Protein AF-A0A096AZ74-F1 (afdb_monomer_lite)

Foldseek 3Di:
DDDDDPVDVPPPDPPVVPPPPDDPPPQPPDPPPAQFQKKKAWPVGHIHTHRDLVVLLVVCLVCVLVCVPGVMDMDGPDLQLVSVQSSVQSVCVSVVHGDPDDSVVSNPCPPPDPPPDDD

Radius of gyration: 24.63 Å; chains: 1; bounding box: 73×72×45 Å

Structure (mmCIF, N/CA/C/O backbone):
data_AF-A0A096AZ74-F1
#
_entry.id   AF-A0A096AZ74-F1
#
loop_
_atom_site.group_PDB
_atom_site.id
_atom_site.type_symbol
_atom_site.label_atom_id
_atom_site.label_alt_id
_atom_site.label_comp_id
_atom_site.label_asym_id
_atom_site.label_entity_id
_atom_site.label_seq_id
_atom_site.pdbx_PDB_ins_code
_atom_site.Cartn_x
_atom_site.Cartn_y
_atom_site.Cartn_z
_atom_site.occupancy
_atom_site.B_iso_or_equiv
_atom_site.auth_seq_id
_atom_site.auth_comp_id
_atom_site.auth_asym_id
_atom_site.auth_atom_id
_atom_site.pdbx_PDB_model_num
ATOM 1 N N . MET A 1 1 ? 50.477 46.314 -22.656 1.00 48.22 1 MET A N 1
ATOM 2 C CA . MET A 1 1 ? 50.054 46.477 -21.250 1.00 48.22 1 MET A CA 1
ATOM 3 C C . MET A 1 1 ? 48.531 46.359 -21.209 1.00 48.22 1 MET A C 1
ATOM 5 O O . MET A 1 1 ? 47.896 47.095 -21.953 1.00 48.22 1 MET A O 1
ATOM 9 N N . ASN A 1 2 ? 48.011 45.454 -20.361 1.00 39.38 2 ASN A N 1
ATOM 10 C CA . ASN A 1 2 ? 46.600 45.096 -20.068 1.00 39.38 2 ASN A CA 1
ATOM 11 C C . ASN A 1 2 ? 45.833 44.242 -21.114 1.00 39.38 2 ASN A C 1
ATOM 13 O O . ASN A 1 2 ? 45.998 44.480 -22.305 1.00 39.38 2 ASN A O 1
ATOM 17 N N . PRO A 1 3 ? 44.862 43.393 -20.703 1.00 53.22 3 PRO A N 1
ATOM 18 C CA . PRO A 1 3 ? 44.920 42.404 -19.611 1.00 53.22 3 PRO A CA 1
ATOM 19 C C . PRO A 1 3 ? 44.197 41.066 -19.975 1.00 53.22 3 PRO A C 1
ATOM 21 O O . PRO A 1 3 ? 43.622 40.923 -21.046 1.00 53.22 3 PRO A O 1
ATOM 24 N N . CYS A 1 4 ? 44.180 40.101 -19.046 1.00 48.66 4 CYS A N 1
ATOM 25 C CA . CYS A 1 4 ? 43.213 38.986 -18.970 1.00 48.66 4 CYS A CA 1
ATOM 26 C C . CYS A 1 4 ? 43.237 37.899 -20.068 1.00 48.66 4 CYS A C 1
ATOM 28 O O . CYS A 1 4 ? 42.432 37.909 -20.991 1.00 48.66 4 CYS A O 1
ATOM 30 N N . ASN A 1 5 ? 44.021 36.836 -19.870 1.00 47.41 5 ASN A N 1
ATOM 31 C CA . ASN A 1 5 ? 43.634 35.518 -20.387 1.00 47.41 5 ASN A CA 1
ATOM 32 C C . ASN A 1 5 ? 44.087 34.429 -19.415 1.00 47.41 5 ASN A C 1
ATOM 34 O O . ASN A 1 5 ? 45.005 33.657 -19.692 1.00 47.41 5 ASN A O 1
ATOM 38 N N . ASN A 1 6 ? 43.444 34.392 -18.245 1.00 46.78 6 ASN A N 1
ATOM 39 C CA . ASN A 1 6 ? 43.523 33.239 -17.360 1.00 46.78 6 ASN A CA 1
ATOM 40 C C . ASN A 1 6 ? 42.696 32.107 -17.984 1.00 46.78 6 ASN A C 1
ATOM 42 O O . ASN A 1 6 ? 41.562 31.833 -17.597 1.00 46.78 6 ASN A O 1
ATOM 46 N N . ARG A 1 7 ? 43.252 31.507 -19.040 1.00 52.38 7 ARG A N 1
ATOM 47 C CA . ARG A 1 7 ? 42.760 30.287 -19.669 1.00 52.38 7 ARG A CA 1
ATOM 48 C C . ARG A 1 7 ? 43.117 29.149 -18.725 1.00 52.38 7 ARG A C 1
ATOM 50 O O . ARG A 1 7 ? 44.069 28.411 -18.959 1.00 52.38 7 ARG A O 1
ATOM 57 N N . PHE A 1 8 ? 42.375 29.060 -17.623 1.00 52.75 8 PHE A N 1
ATOM 58 C CA . PHE A 1 8 ? 42.313 27.844 -16.834 1.00 52.75 8 PHE A CA 1
ATOM 59 C C . PHE A 1 8 ? 42.001 26.714 -17.820 1.00 52.75 8 PHE A C 1
ATOM 61 O O . PHE A 1 8 ? 40.963 26.780 -18.487 1.00 52.75 8 PHE A O 1
ATOM 68 N N . PRO A 1 9 ? 42.871 25.706 -17.989 1.00 52.19 9 PRO A N 1
ATOM 69 C CA . PRO A 1 9 ? 42.435 24.487 -18.631 1.00 52.19 9 PRO A CA 1
ATOM 70 C C . PRO A 1 9 ? 41.384 23.911 -17.687 1.00 52.19 9 PRO A C 1
ATOM 72 O O . PRO A 1 9 ? 41.724 23.369 -16.635 1.00 52.19 9 PRO A O 1
ATOM 75 N N . LEU A 1 10 ? 40.109 24.125 -18.018 1.00 50.09 10 LEU A N 1
ATOM 76 C CA . LEU A 1 10 ? 38.995 23.415 -17.415 1.00 50.09 10 LEU A CA 1
ATOM 77 C C . LEU A 1 10 ? 39.253 21.944 -17.715 1.00 50.09 10 LEU A C 1
ATOM 79 O O . LEU A 1 10 ? 38.962 21.438 -18.795 1.00 50.09 10 LEU A O 1
ATOM 83 N N . ARG A 1 11 ? 39.919 21.286 -16.773 1.00 49.03 11 ARG A N 1
ATOM 84 C CA . ARG A 1 11 ? 39.980 19.837 -16.718 1.00 49.03 11 ARG A CA 1
ATOM 85 C C . ARG A 1 11 ? 38.519 19.443 -16.512 1.00 49.03 11 ARG A C 1
ATOM 87 O O . ARG A 1 11 ? 37.928 19.966 -15.565 1.00 49.03 11 ARG A O 1
ATOM 94 N N . PRO A 1 12 ? 37.895 18.637 -17.384 1.00 44.56 12 PRO A N 1
ATOM 95 C CA . PRO A 1 12 ? 36.582 18.103 -17.059 1.00 44.56 12 PRO A CA 1
ATOM 96 C C . PRO A 1 12 ? 36.718 17.432 -15.690 1.00 44.56 12 PRO A C 1
ATOM 98 O O . PRO A 1 12 ? 37.626 16.622 -15.490 1.00 44.56 12 PRO A O 1
ATOM 101 N N . ALA A 1 13 ? 35.913 17.882 -14.726 1.00 38.50 13 ALA A N 1
ATOM 102 C CA . ALA A 1 13 ? 35.937 17.365 -13.369 1.00 38.50 13 ALA A CA 1
ATOM 103 C C . ALA A 1 13 ? 35.833 15.835 -13.428 1.00 38.50 13 ALA A C 1
ATOM 105 O O . ALA A 1 13 ? 35.014 15.287 -14.172 1.00 38.50 13 ALA A O 1
ATOM 106 N N . ALA A 1 14 ? 36.711 15.145 -12.700 1.00 49.28 14 ALA A N 1
ATOM 107 C CA . ALA A 1 14 ? 36.627 13.700 -12.577 1.00 49.28 14 ALA A CA 1
ATOM 108 C C . ALA A 1 14 ? 35.269 13.333 -11.956 1.00 49.28 14 ALA A C 1
ATOM 110 O O . ALA A 1 14 ? 34.792 14.013 -11.049 1.00 49.28 14 ALA A O 1
ATOM 111 N N . ARG A 1 15 ? 34.667 12.244 -12.449 1.00 46.19 15 ARG A N 1
ATOM 112 C CA . ARG A 1 15 ? 33.336 11.723 -12.076 1.00 46.19 15 ARG A CA 1
ATOM 113 C C . ARG A 1 15 ? 33.122 11.547 -10.562 1.00 46.19 15 ARG A C 1
ATOM 115 O O . ARG A 1 15 ? 31.985 11.456 -10.116 1.00 46.19 15 ARG A O 1
ATOM 122 N N . GLU A 1 16 ? 34.199 11.500 -9.790 1.00 49.31 16 GLU A N 1
ATOM 123 C CA . GLU A 1 16 ? 34.189 11.321 -8.336 1.00 49.31 16 GLU A CA 1
ATOM 124 C C . GLU A 1 16 ? 33.721 12.573 -7.563 1.00 49.31 16 GLU A C 1
ATOM 126 O O . GLU A 1 16 ? 33.301 12.446 -6.420 1.00 49.31 16 GLU A O 1
ATOM 131 N N . GLU A 1 17 ? 33.690 13.755 -8.194 1.00 46.91 17 GLU A N 1
ATOM 132 C CA . GLU A 1 17 ? 33.206 15.031 -7.617 1.00 46.91 17 GLU A CA 1
ATOM 133 C C . GLU A 1 17 ? 31.830 15.436 -8.192 1.00 46.91 17 GLU A C 1
ATOM 135 O O . GLU A 1 17 ? 31.514 16.601 -8.400 1.00 46.91 17 GLU A O 1
ATOM 140 N N . ALA A 1 18 ? 31.005 14.447 -8.538 1.00 40.53 18 ALA A N 1
ATOM 141 C CA . ALA A 1 18 ? 29.613 14.637 -8.959 1.00 40.53 18 ALA A CA 1
ATOM 142 C C . ALA A 1 18 ? 28.673 13.636 -8.265 1.00 40.53 18 ALA A C 1
ATOM 144 O O . ALA A 1 18 ? 27.620 13.281 -8.792 1.00 40.53 18 ALA A O 1
ATOM 145 N N . GLY A 1 19 ? 29.037 13.193 -7.056 1.00 45.03 19 GLY A N 1
ATOM 146 C CA . GLY A 1 19 ? 28.227 12.298 -6.219 1.00 45.03 19 GLY A CA 1
ATOM 147 C C . GLY A 1 19 ? 26.934 12.919 -5.669 1.00 45.03 19 GLY A C 1
ATOM 148 O O . GLY A 1 19 ? 26.281 12.306 -4.837 1.00 45.03 19 GLY A O 1
ATOM 149 N N . LEU A 1 20 ? 26.569 14.125 -6.116 1.00 48.16 20 LEU A N 1
ATOM 150 C CA . LEU A 1 20 ? 25.418 14.904 -5.645 1.00 48.16 20 LEU A CA 1
ATOM 151 C C . LEU A 1 20 ? 24.305 15.071 -6.694 1.00 48.16 20 LEU A C 1
ATOM 153 O O . LEU A 1 20 ? 23.355 15.804 -6.446 1.00 48.16 20 LEU A O 1
ATOM 157 N N . PHE A 1 21 ? 24.405 14.417 -7.859 1.00 42.25 21 PHE A N 1
ATOM 158 C CA . PHE A 1 21 ? 23.454 14.617 -8.968 1.00 42.25 21 PHE A CA 1
ATOM 159 C C . PHE A 1 21 ? 22.808 13.349 -9.538 1.00 42.25 21 PHE A C 1
ATOM 161 O O . PHE A 1 21 ? 22.152 13.416 -10.572 1.00 42.25 21 PHE A O 1
ATOM 168 N N . TYR A 1 22 ? 22.935 12.210 -8.858 1.00 41.06 22 TYR A N 1
ATOM 169 C CA . TYR A 1 22 ? 22.165 11.006 -9.186 1.00 41.06 22 TYR A CA 1
ATOM 170 C C . TYR A 1 22 ? 21.665 10.336 -7.905 1.00 41.06 22 TYR A C 1
ATOM 172 O O . TYR A 1 22 ? 22.078 9.230 -7.565 1.00 41.06 22 TYR A O 1
ATOM 180 N N . SER A 1 23 ? 20.787 11.029 -7.181 1.00 47.69 23 SER A N 1
ATOM 181 C CA . SER A 1 23 ? 19.843 10.348 -6.298 1.00 47.69 23 SER A CA 1
ATOM 182 C C . SER A 1 23 ? 18.655 9.916 -7.157 1.00 47.69 23 SER A C 1
ATOM 1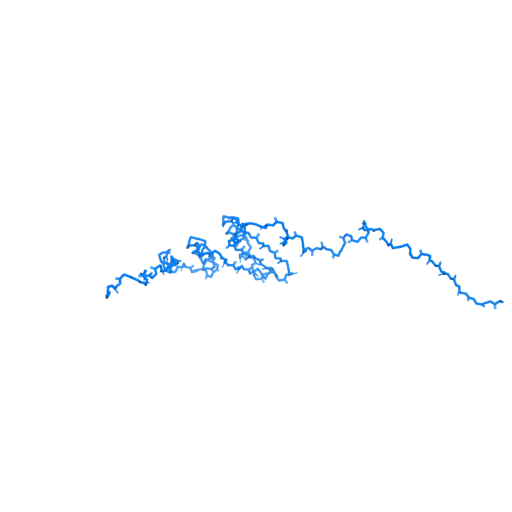84 O O . SER A 1 23 ? 17.985 10.759 -7.745 1.00 47.69 23 SER A O 1
ATOM 186 N N . ASP A 1 24 ? 18.457 8.601 -7.228 1.00 46.34 24 ASP A N 1
ATOM 187 C CA . ASP A 1 24 ? 17.236 7.920 -7.678 1.00 46.34 24 ASP A CA 1
ATOM 188 C C . ASP A 1 24 ? 16.913 7.860 -9.189 1.00 46.34 24 ASP A C 1
ATOM 190 O O . ASP A 1 24 ? 15.789 8.087 -9.610 1.00 46.34 24 ASP A O 1
ATOM 194 N N . ASP A 1 25 ? 17.878 7.469 -10.031 1.00 46.91 25 ASP A N 1
ATOM 195 C CA . ASP A 1 25 ? 17.561 6.866 -11.353 1.00 46.91 25 ASP A CA 1
ATOM 196 C C . ASP A 1 25 ? 18.197 5.468 -11.517 1.00 46.91 25 ASP A C 1
ATOM 198 O O . ASP A 1 25 ? 18.263 4.905 -12.605 1.00 46.91 25 ASP A O 1
ATOM 202 N N . GLN A 1 26 ? 18.713 4.876 -10.428 1.00 45.91 26 GLN A N 1
ATOM 203 C CA . GLN A 1 26 ? 19.333 3.539 -10.464 1.00 45.91 26 GLN A CA 1
ATOM 204 C C . GLN A 1 26 ? 18.415 2.395 -10.015 1.00 45.91 26 GLN A C 1
ATOM 206 O O . GLN A 1 26 ? 18.806 1.237 -10.164 1.00 45.91 26 GLN A O 1
ATOM 211 N N . ALA A 1 27 ? 17.199 2.670 -9.536 1.00 49.25 27 ALA A N 1
ATOM 212 C CA . ALA A 1 27 ? 16.243 1.609 -9.207 1.00 49.25 27 ALA A CA 1
ATOM 213 C C . ALA A 1 27 ? 15.555 0.997 -10.449 1.00 49.25 27 ALA A C 1
ATOM 215 O O . ALA A 1 27 ? 15.026 -0.107 -10.365 1.00 49.25 27 ALA A O 1
ATOM 216 N N . ASP A 1 28 ? 15.599 1.661 -11.612 1.00 47.62 28 ASP A N 1
ATOM 217 C CA . ASP A 1 28 ? 14.751 1.303 -12.765 1.00 47.62 28 ASP A CA 1
ATOM 218 C C . ASP A 1 28 ? 15.374 0.284 -13.747 1.00 47.62 28 ASP A C 1
ATOM 220 O O . ASP A 1 28 ? 14.662 -0.365 -14.506 1.00 47.62 28 ASP A O 1
ATOM 224 N N . ARG A 1 29 ? 16.701 0.067 -13.755 1.00 44.53 29 ARG A N 1
ATOM 225 C CA . ARG A 1 29 ? 17.354 -0.676 -14.863 1.00 44.53 29 ARG A CA 1
ATOM 226 C C . ARG A 1 29 ? 17.889 -2.080 -14.575 1.00 44.53 29 ARG A C 1
ATOM 228 O O . ARG A 1 29 ? 18.464 -2.676 -15.486 1.00 44.53 29 ARG A O 1
ATOM 235 N N . THR A 1 30 ? 17.709 -2.648 -13.379 1.00 44.28 30 THR A N 1
ATOM 236 C CA . THR A 1 30 ? 18.281 -3.980 -13.052 1.00 44.28 30 THR A CA 1
ATOM 237 C C . THR A 1 30 ? 17.268 -5.102 -12.787 1.00 44.28 30 THR A C 1
ATOM 239 O O . THR A 1 30 ? 17.662 -6.266 -12.821 1.00 44.28 30 THR A O 1
ATOM 242 N N . LEU A 1 31 ? 15.968 -4.824 -12.633 1.00 51.91 31 LEU A N 1
ATOM 243 C CA . LEU A 1 31 ? 14.921 -5.842 -12.397 1.00 51.91 31 LEU A CA 1
ATOM 244 C C . LEU A 1 31 ? 14.266 -6.359 -13.693 1.00 51.91 31 LEU A C 1
ATOM 246 O O . LEU A 1 31 ? 13.059 -6.542 -13.800 1.00 51.91 31 LEU A O 1
ATOM 250 N N . GLY A 1 32 ? 15.090 -6.613 -14.706 1.00 47.53 32 GLY A N 1
ATOM 251 C CA . GLY A 1 32 ? 14.672 -6.891 -16.080 1.00 47.53 32 GLY A CA 1
ATOM 252 C C . GLY A 1 32 ? 13.946 -8.210 -16.380 1.00 47.53 32 GLY A C 1
ATOM 253 O O . GLY A 1 32 ? 13.989 -8.592 -17.543 1.00 47.53 32 GLY A O 1
ATOM 254 N N . LEU A 1 33 ? 13.297 -8.917 -15.442 1.00 52.59 33 LEU A N 1
ATOM 255 C CA . LEU A 1 33 ? 12.548 -10.152 -15.777 1.00 52.59 33 LEU A CA 1
ATOM 256 C C . LEU A 1 33 ? 11.316 -10.492 -14.908 1.00 52.59 33 LEU A C 1
ATOM 258 O O . LEU A 1 33 ? 10.611 -11.434 -15.266 1.00 52.59 33 LEU A O 1
ATOM 262 N N . ASP A 1 34 ? 11.008 -9.762 -13.830 1.00 60.88 34 ASP A N 1
ATOM 263 C CA . ASP A 1 34 ? 9.864 -10.081 -12.958 1.00 60.88 34 ASP A CA 1
ATOM 264 C C . ASP A 1 34 ? 8.861 -8.922 -12.940 1.00 60.88 34 ASP A C 1
ATOM 266 O O . ASP A 1 34 ? 9.233 -7.767 -12.726 1.00 60.88 34 ASP A O 1
ATOM 270 N N . ARG A 1 35 ? 7.590 -9.209 -13.245 1.00 75.94 35 ARG A N 1
ATOM 271 C CA . ARG A 1 35 ? 6.532 -8.193 -13.289 1.00 75.94 35 ARG A CA 1
ATOM 272 C C . ARG A 1 35 ? 6.363 -7.634 -11.868 1.00 75.94 35 ARG A C 1
ATOM 274 O O . ARG A 1 35 ? 5.975 -8.408 -10.996 1.00 75.94 35 ARG A O 1
ATOM 281 N N . PRO A 1 36 ? 6.614 -6.334 -11.618 1.00 84.12 36 PRO A N 1
ATOM 282 C CA . PRO A 1 36 ? 6.510 -5.783 -10.273 1.00 84.12 36 PRO A CA 1
ATOM 283 C C . PRO A 1 36 ? 5.101 -6.002 -9.729 1.00 84.12 36 PRO A C 1
ATOM 285 O O . PRO A 1 36 ? 4.106 -5.829 -10.440 1.00 84.12 36 PRO A O 1
ATOM 288 N N . VAL A 1 37 ? 5.015 -6.394 -8.461 1.00 87.62 37 VAL A N 1
ATOM 289 C CA . VAL A 1 37 ? 3.732 -6.629 -7.794 1.00 87.62 37 VAL A CA 1
ATOM 290 C C . VAL A 1 37 ? 3.086 -5.328 -7.339 1.00 87.62 37 VAL A C 1
ATOM 292 O O . VAL A 1 37 ? 1.861 -5.227 -7.274 1.00 87.62 37 VAL A O 1
ATOM 295 N N . GLY A 1 38 ? 3.895 -4.307 -7.074 1.00 87.88 38 GLY A N 1
ATOM 296 C CA . GLY A 1 38 ? 3.431 -2.993 -6.673 1.00 87.88 38 GLY A CA 1
ATOM 297 C C . GLY A 1 38 ? 4.570 -1.991 -6.623 1.00 87.88 38 GLY A C 1
ATOM 298 O O . G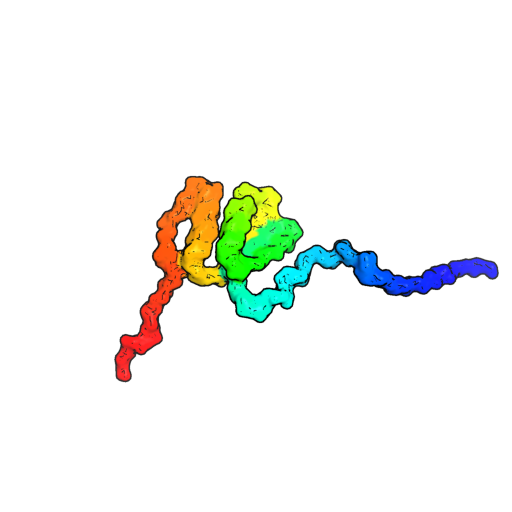LY A 1 38 ? 5.743 -2.352 -6.565 1.00 87.88 38 GLY A O 1
ATOM 299 N N . ARG A 1 39 ? 4.214 -0.715 -6.659 1.00 89.75 39 ARG A N 1
ATOM 300 C CA . ARG A 1 39 ? 5.153 0.398 -6.557 1.00 89.75 39 ARG A CA 1
ATOM 301 C C . ARG A 1 39 ? 4.671 1.405 -5.532 1.00 89.75 39 ARG A C 1
ATOM 303 O O . ARG A 1 39 ? 3.469 1.532 -5.307 1.00 89.75 39 ARG A O 1
ATOM 310 N N . VAL A 1 40 ? 5.600 2.115 -4.919 1.00 88.50 40 VAL A N 1
ATOM 311 C CA . VAL A 1 40 ? 5.326 3.200 -3.979 1.00 88.50 40 VAL A CA 1
ATOM 312 C C . VAL A 1 40 ? 6.025 4.469 -4.436 1.00 88.50 40 VAL A C 1
ATOM 314 O O . VAL A 1 40 ? 7.004 4.438 -5.182 1.00 88.50 40 VAL A O 1
ATOM 317 N N . SER A 1 41 ? 5.484 5.605 -4.038 1.00 87.44 41 SER A N 1
ATOM 318 C CA . SER A 1 41 ? 5.981 6.929 -4.370 1.00 87.44 41 SER A CA 1
ATOM 319 C C . SER A 1 41 ? 5.732 7.866 -3.200 1.00 87.44 41 SER A C 1
ATOM 321 O O . SER A 1 41 ? 4.691 7.788 -2.549 1.00 87.44 41 SER A O 1
ATOM 323 N N . PHE A 1 42 ? 6.670 8.767 -2.954 1.00 86.50 42 PHE A N 1
ATOM 324 C CA . PHE A 1 42 ? 6.613 9.735 -1.862 1.00 86.50 42 PHE A CA 1
ATOM 325 C C . PHE A 1 42 ? 6.453 11.157 -2.409 1.00 86.50 42 PHE A C 1
ATOM 327 O O . PHE A 1 42 ? 6.799 11.428 -3.562 1.00 86.50 42 PHE A O 1
ATOM 334 N N . ALA A 1 43 ? 6.000 12.108 -1.583 1.00 83.94 43 ALA A N 1
ATOM 335 C CA . ALA A 1 43 ? 5.919 13.515 -2.002 1.00 83.94 43 ALA A CA 1
ATOM 336 C C . ALA A 1 43 ? 7.293 14.130 -2.315 1.00 83.94 43 ALA A C 1
ATOM 338 O O . ALA A 1 43 ? 7.372 15.104 -3.059 1.00 83.94 43 ALA A O 1
ATOM 339 N N . ASN A 1 44 ? 8.373 13.536 -1.800 1.00 80.00 44 ASN A N 1
ATOM 340 C CA . ASN A 1 44 ? 9.747 13.936 -2.106 1.00 80.00 44 ASN A CA 1
ATOM 341 C C . ASN A 1 44 ? 10.193 13.562 -3.534 1.00 80.00 44 ASN A C 1
ATOM 343 O O . ASN A 1 44 ? 11.284 13.948 -3.944 1.00 80.00 44 ASN A O 1
ATOM 347 N N . GLY A 1 45 ? 9.374 12.822 -4.291 1.00 79.62 45 GLY A N 1
ATOM 348 C CA . GLY A 1 45 ? 9.692 12.355 -5.645 1.00 79.62 45 GLY A CA 1
ATOM 349 C C . GLY A 1 45 ? 10.404 11.001 -5.698 1.00 79.62 45 GLY A C 1
ATOM 350 O O . GLY A 1 45 ? 10.565 10.457 -6.785 1.00 79.62 45 GLY A O 1
ATOM 351 N N . GLU A 1 46 ? 10.778 10.444 -4.544 1.00 82.56 46 GLU A N 1
ATOM 352 C CA . GLU A 1 46 ? 11.341 9.095 -4.427 1.00 82.56 46 GLU A CA 1
ATOM 353 C C . GLU A 1 46 ? 10.288 8.04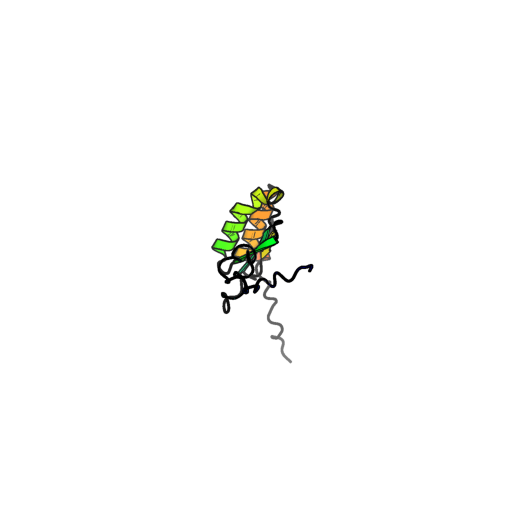1 -4.793 1.00 82.56 46 GLU A C 1
ATOM 355 O O . GLU A 1 46 ? 9.111 8.166 -4.424 1.00 82.56 46 GLU A O 1
ATOM 360 N N . ARG A 1 47 ? 10.700 7.006 -5.531 1.00 82.19 47 ARG A N 1
ATOM 361 C CA . ARG A 1 47 ? 9.821 5.909 -5.952 1.00 82.19 47 ARG A CA 1
ATOM 362 C C . ARG A 1 47 ? 10.526 4.569 -5.826 1.00 82.19 47 ARG A C 1
ATOM 364 O O . ARG A 1 47 ? 11.662 4.411 -6.248 1.00 82.19 47 ARG A O 1
ATOM 371 N N . MET A 1 48 ? 9.820 3.579 -5.291 1.00 83.75 48 MET A N 1
ATOM 372 C CA . MET A 1 48 ? 10.357 2.229 -5.121 1.00 83.75 48 MET A CA 1
ATOM 373 C C . MET A 1 48 ? 9.405 1.202 -5.717 1.00 83.75 48 MET A C 1
ATOM 375 O O . MET A 1 48 ? 8.188 1.288 -5.550 1.00 83.75 48 MET A O 1
ATOM 3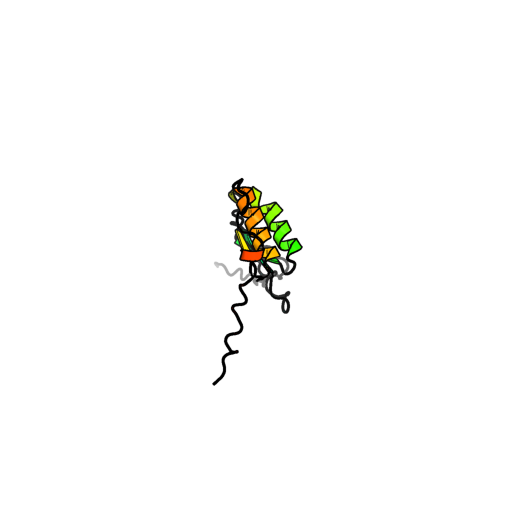79 N N . GLU A 1 49 ? 9.959 0.226 -6.425 1.00 86.94 49 GLU A N 1
ATOM 380 C CA . GLU A 1 49 ? 9.207 -0.847 -7.072 1.00 86.94 49 GLU A CA 1
ATOM 381 C C . GLU A 1 49 ? 9.522 -2.164 -6.378 1.00 86.94 49 GLU A C 1
ATOM 383 O O . GLU A 1 49 ? 10.679 -2.499 -6.133 1.00 86.94 49 GLU A O 1
ATOM 388 N N . PHE A 1 50 ? 8.474 -2.911 -6.054 1.00 84.75 50 PHE A N 1
ATOM 389 C CA . PHE A 1 50 ? 8.571 -4.174 -5.349 1.00 84.75 50 PHE A CA 1
ATOM 390 C C . PHE A 1 50 ? 8.151 -5.297 -6.285 1.00 84.75 50 PHE A C 1
ATOM 392 O O . PHE A 1 50 ? 7.101 -5.239 -6.928 1.00 84.75 50 PHE A O 1
ATOM 399 N N . THR A 1 51 ? 8.953 -6.354 -6.326 1.00 84.56 51 THR A N 1
ATOM 400 C CA . THR A 1 51 ? 8.606 -7.636 -6.958 1.00 84.56 51 THR A CA 1
ATOM 401 C C . THR A 1 51 ? 8.080 -8.647 -5.946 1.00 84.56 51 THR A C 1
ATOM 403 O O . THR A 1 51 ? 7.286 -9.516 -6.286 1.00 84.56 51 THR A O 1
ATOM 406 N N . ALA A 1 52 ? 8.440 -8.498 -4.669 1.00 85.94 52 ALA A N 1
ATOM 407 C CA . ALA A 1 52 ? 7.939 -9.345 -3.597 1.00 85.94 52 ALA A CA 1
ATOM 408 C C . ALA A 1 52 ? 6.661 -8.752 -2.970 1.00 85.94 52 ALA A C 1
ATOM 410 O O . ALA A 1 52 ? 6.702 -7.643 -2.431 1.00 85.94 52 ALA A O 1
ATOM 411 N N . PRO A 1 53 ? 5.530 -9.485 -2.957 1.00 87.50 53 PRO A N 1
ATOM 412 C CA . PRO A 1 53 ? 4.268 -8.969 -2.418 1.00 87.50 53 PRO A CA 1
ATOM 413 C C . PRO A 1 53 ? 4.334 -8.719 -0.914 1.00 87.50 53 PRO A C 1
ATOM 415 O O . PRO A 1 53 ? 3.743 -7.770 -0.415 1.00 87.50 53 PRO A O 1
ATOM 418 N N . GLN A 1 54 ? 5.090 -9.542 -0.192 1.00 87.94 54 GLN A N 1
ATOM 419 C CA . GLN A 1 54 ? 5.277 -9.396 1.250 1.00 87.94 54 GLN A CA 1
ATOM 420 C C . GLN A 1 54 ? 6.030 -8.107 1.593 1.00 87.94 54 GLN A C 1
ATOM 422 O O . GLN A 1 54 ? 5.656 -7.422 2.539 1.00 87.94 54 GLN A O 1
ATOM 427 N N . ASP A 1 55 ? 7.059 -7.775 0.810 1.00 88.81 55 ASP A N 1
ATOM 428 C CA . ASP A 1 55 ? 7.881 -6.582 1.023 1.00 88.81 55 ASP A CA 1
ATOM 429 C C . ASP A 1 55 ? 7.081 -5.316 0.692 1.00 88.81 55 ASP A C 1
ATOM 431 O O . ASP A 1 55 ? 6.983 -4.414 1.516 1.00 88.81 55 ASP A O 1
ATOM 435 N N . TYR A 1 56 ? 6.358 -5.335 -0.434 1.00 88.75 56 TYR A N 1
ATOM 436 C CA . TYR A 1 56 ? 5.420 -4.280 -0.822 1.00 88.75 56 TYR A CA 1
ATOM 437 C C . TYR A 1 56 ? 4.387 -3.963 0.269 1.00 88.75 56 TYR A C 1
ATOM 439 O O . TYR A 1 56 ? 4.222 -2.813 0.677 1.00 88.75 56 TYR A O 1
ATOM 447 N N . LEU A 1 57 ? 3.690 -4.992 0.759 1.00 90.69 57 LEU A N 1
ATOM 448 C CA . LEU A 1 57 ? 2.657 -4.849 1.785 1.00 90.69 57 LEU A CA 1
ATOM 449 C C . LEU A 1 57 ? 3.236 -4.382 3.119 1.00 90.69 57 LEU A C 1
ATOM 451 O O . LEU A 1 57 ? 2.617 -3.586 3.823 1.00 90.69 57 LEU A O 1
ATOM 455 N N . ARG A 1 58 ? 4.432 -4.860 3.469 1.00 90.06 58 ARG A N 1
ATOM 456 C CA . ARG A 1 58 ? 5.144 -4.400 4.656 1.00 90.06 58 ARG A CA 1
ATOM 457 C C . ARG A 1 58 ? 5.468 -2.909 4.550 1.00 90.06 58 ARG A C 1
ATOM 459 O O . ARG A 1 58 ? 5.152 -2.181 5.484 1.00 90.06 58 ARG A O 1
ATOM 466 N N . THR A 1 59 ? 6.017 -2.448 3.425 1.00 88.19 59 THR A N 1
ATOM 467 C CA . THR A 1 59 ? 6.303 -1.022 3.214 1.00 88.19 59 THR A CA 1
ATOM 468 C C . THR A 1 59 ? 5.042 -0.176 3.317 1.00 88.19 59 THR A C 1
ATOM 470 O O . THR A 1 59 ? 5.064 0.847 3.992 1.00 88.19 59 THR A O 1
ATOM 473 N N . ILE A 1 60 ? 3.927 -0.613 2.718 1.00 89.25 60 ILE A N 1
ATOM 474 C CA . ILE A 1 60 ? 2.643 0.079 2.884 1.00 89.25 60 ILE A CA 1
ATOM 475 C C . ILE A 1 60 ? 2.282 0.156 4.363 1.00 89.25 60 ILE A C 1
ATOM 477 O O . ILE A 1 60 ? 2.028 1.240 4.858 1.00 89.25 60 ILE A O 1
ATOM 481 N N . ARG A 1 61 ? 2.311 -0.949 5.104 1.00 89.12 61 ARG A N 1
ATOM 482 C CA . ARG A 1 61 ? 1.972 -0.939 6.532 1.00 89.12 61 ARG A CA 1
ATOM 483 C C . ARG A 1 61 ? 2.842 0.015 7.363 1.00 89.12 61 ARG A C 1
ATOM 485 O O . ARG A 1 61 ? 2.342 0.587 8.328 1.00 89.12 61 ARG A O 1
ATOM 492 N N . GLU A 1 62 ? 4.124 0.143 7.034 1.00 88.88 62 GLU A N 1
ATOM 493 C CA . GLU A 1 62 ? 5.056 1.022 7.751 1.00 88.88 62 GLU A CA 1
ATOM 494 C C . GLU A 1 62 ? 4.847 2.507 7.385 1.00 88.88 62 GLU A C 1
ATOM 496 O O . GLU A 1 62 ? 4.811 3.352 8.278 1.00 88.88 62 GLU A O 1
ATOM 501 N N . GLU A 1 63 ? 4.619 2.820 6.105 1.00 88.06 63 GLU A N 1
ATOM 502 C CA . GLU A 1 63 ? 4.573 4.201 5.587 1.00 88.06 63 GLU A CA 1
ATOM 503 C C . GLU A 1 63 ? 3.161 4.798 5.470 1.00 88.06 63 GLU A C 1
ATOM 505 O O . GLU A 1 63 ? 2.967 6.012 5.529 1.00 88.06 63 GLU A O 1
ATOM 510 N N . LEU A 1 64 ? 2.135 3.965 5.322 1.00 86.81 64 LEU A N 1
ATOM 511 C CA . LEU A 1 64 ? 0.740 4.390 5.258 1.00 86.81 64 LEU A CA 1
ATOM 512 C C . LEU A 1 64 ? 0.267 5.200 6.482 1.00 86.81 64 LEU A C 1
ATOM 514 O O . LEU A 1 64 ? -0.433 6.187 6.255 1.00 86.81 64 LEU A O 1
ATOM 518 N N . PRO A 1 65 ? 0.634 4.886 7.745 1.00 84.25 65 PRO A N 1
ATOM 519 C CA . PRO A 1 65 ? 0.251 5.719 8.890 1.00 84.25 65 PRO A CA 1
ATOM 520 C C . PRO A 1 65 ? 0.920 7.098 8.905 1.00 84.25 65 PRO A C 1
ATOM 522 O O . PRO A 1 65 ? 0.402 8.025 9.523 1.00 84.25 65 PRO A O 1
ATOM 525 N N . THR A 1 66 ? 2.058 7.262 8.228 1.00 84.06 66 THR A N 1
ATOM 526 C CA . THR A 1 66 ? 2.782 8.538 8.117 1.00 84.06 66 THR A CA 1
ATOM 527 C C . THR A 1 66 ? 2.536 9.240 6.778 1.00 84.06 66 THR A C 1
ATOM 529 O O . THR A 1 66 ? 3.123 10.296 6.523 1.00 84.06 66 THR A O 1
ATOM 532 N N . ARG A 1 67 ? 1.617 8.711 5.955 1.00 83.12 67 ARG A N 1
ATOM 533 C CA . ARG A 1 67 ? 1.235 9.211 4.626 1.00 83.12 67 ARG A CA 1
ATOM 534 C C . ARG A 1 67 ? 0.936 10.703 4.585 1.00 83.12 67 ARG A C 1
ATOM 536 O O . ARG A 1 67 ? 1.331 11.361 3.627 1.00 83.12 67 ARG A O 1
ATOM 543 N N . ASP A 1 68 ? 0.258 11.240 5.594 1.00 79.75 68 ASP A N 1
ATOM 544 C CA . ASP A 1 68 ? -0.079 12.666 5.665 1.00 79.75 68 ASP A CA 1
ATOM 545 C C . ASP A 1 68 ? 1.158 13.575 5.741 1.00 79.75 68 ASP A C 1
ATOM 547 O O . ASP A 1 68 ? 1.107 14.731 5.324 1.00 79.75 68 ASP A O 1
ATOM 551 N N . VAL A 1 69 ? 2.284 13.055 6.239 1.00 81.19 69 VAL A N 1
ATOM 552 C CA . VAL A 1 69 ? 3.548 13.791 6.389 1.00 81.19 69 VAL A CA 1
ATOM 553 C C . VAL A 1 69 ? 4.497 13.504 5.226 1.00 81.19 69 VAL A C 1
ATOM 555 O O . VAL A 1 69 ? 5.132 14.416 4.701 1.00 81.19 69 VAL A O 1
ATOM 558 N N . THR A 1 70 ? 4.597 12.242 4.810 1.00 81.56 70 THR A N 1
ATOM 559 C CA . THR A 1 70 ? 5.530 11.786 3.765 1.00 81.56 70 THR A CA 1
ATOM 560 C C . THR A 1 70 ? 4.963 11.928 2.350 1.00 81.56 70 THR A C 1
ATOM 562 O O . THR A 1 70 ? 5.702 11.844 1.365 1.00 81.56 70 THR A O 1
ATOM 565 N N . GLY A 1 71 ? 3.648 12.135 2.226 1.00 85.31 71 GLY A N 1
ATOM 566 C CA . GLY A 1 71 ? 2.918 12.091 0.961 1.00 85.31 71 GLY A CA 1
ATOM 567 C C . GLY A 1 71 ? 2.958 10.714 0.303 1.00 85.31 71 GLY A C 1
ATOM 568 O O . GLY A 1 71 ? 2.980 10.622 -0.925 1.00 85.31 71 GLY A O 1
ATOM 569 N N . PHE A 1 72 ? 3.029 9.657 1.116 1.00 88.19 72 PHE A N 1
ATOM 570 C CA . PHE A 1 72 ? 3.119 8.278 0.655 1.00 88.19 72 PHE A CA 1
ATOM 571 C C . PHE A 1 72 ? 1.925 7.885 -0.223 1.00 88.19 72 PHE A C 1
ATOM 573 O O . PHE A 1 72 ? 0.756 8.043 0.142 1.00 88.19 72 PHE A O 1
ATOM 580 N N . ARG A 1 73 ? 2.231 7.305 -1.380 1.00 88.50 73 ARG A N 1
ATOM 581 C CA . ARG A 1 73 ? 1.278 6.748 -2.333 1.00 88.50 73 ARG A CA 1
ATOM 582 C C . ARG A 1 73 ? 1.775 5.390 -2.787 1.00 88.50 73 ARG A C 1
ATOM 584 O O . ARG A 1 73 ? 2.937 5.236 -3.129 1.00 88.50 73 ARG A O 1
ATOM 591 N N . PHE A 1 74 ? 0.881 4.420 -2.866 1.00 89.62 74 PHE A N 1
ATOM 592 C CA . PHE A 1 74 ? 1.185 3.106 -3.412 1.00 89.62 74 PHE A CA 1
ATOM 593 C C . PHE A 1 74 ? 0.270 2.811 -4.600 1.00 89.62 74 PHE A C 1
ATOM 595 O O . PHE A 1 74 ? -0.835 3.342 -4.708 1.00 89.62 74 PHE A O 1
ATOM 602 N N . GLU A 1 75 ? 0.739 1.962 -5.503 1.00 90.50 75 GLU A N 1
ATOM 603 C CA . GLU A 1 75 ? -0.019 1.466 -6.641 1.00 90.50 75 GLU A CA 1
ATOM 604 C C . GLU A 1 75 ? 0.245 -0.030 -6.796 1.00 90.50 75 GLU A C 1
ATOM 606 O O . GLU A 1 75 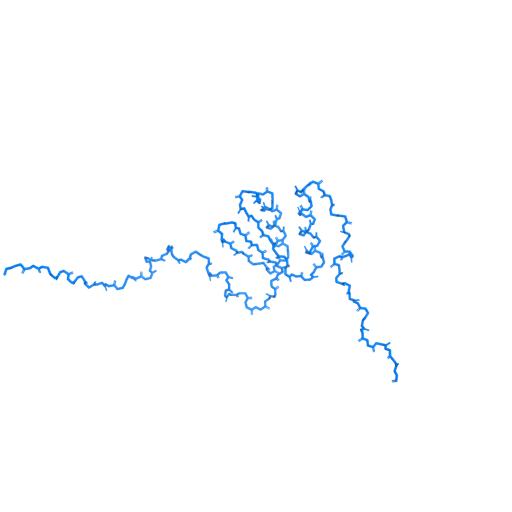? 1.389 -0.465 -6.934 1.00 90.50 75 GLU A O 1
ATOM 611 N N . THR A 1 76 ? -0.816 -0.829 -6.719 1.00 89.50 76 THR A N 1
ATOM 612 C CA . THR A 1 76 ? -0.733 -2.284 -6.855 1.00 89.50 76 THR A CA 1
ATOM 613 C C . THR A 1 76 ? -0.800 -2.649 -8.334 1.00 89.50 76 THR A C 1
ATOM 615 O O . THR A 1 76 ? -1.765 -2.314 -9.016 1.00 89.50 76 THR A O 1
ATOM 618 N N . LEU A 1 77 ? 0.236 -3.323 -8.834 1.00 87.25 77 LEU A N 1
ATOM 619 C CA . LEU A 1 77 ? 0.382 -3.697 -10.248 1.00 87.25 77 LEU A CA 1
ATOM 620 C C . LEU A 1 77 ? 0.064 -5.178 -10.501 1.00 87.25 77 LEU A C 1
ATOM 622 O O . LEU A 1 77 ? -0.170 -5.587 -11.643 1.00 87.25 77 LEU A O 1
ATOM 626 N N . THR A 1 78 ? 0.055 -5.983 -9.439 1.00 84.31 78 THR A N 1
ATOM 627 C CA . THR A 1 78 ? -0.322 -7.392 -9.491 1.00 84.31 78 THR A CA 1
ATOM 628 C C . THR A 1 78 ? -1.833 -7.575 -9.579 1.00 84.31 78 THR A C 1
ATOM 630 O O . THR A 1 78 ? -2.615 -6.819 -9.003 1.00 84.31 78 THR A O 1
ATOM 633 N N . ASP A 1 79 ? -2.237 -8.638 -10.271 1.00 83.00 79 ASP A N 1
ATOM 634 C CA . ASP A 1 79 ? -3.619 -9.117 -10.274 1.00 83.00 79 ASP A CA 1
ATOM 635 C C . ASP A 1 79 ? -3.877 -10.111 -9.125 1.00 83.00 79 ASP A C 1
ATOM 637 O O . ASP A 1 79 ? -4.972 -10.647 -8.985 1.0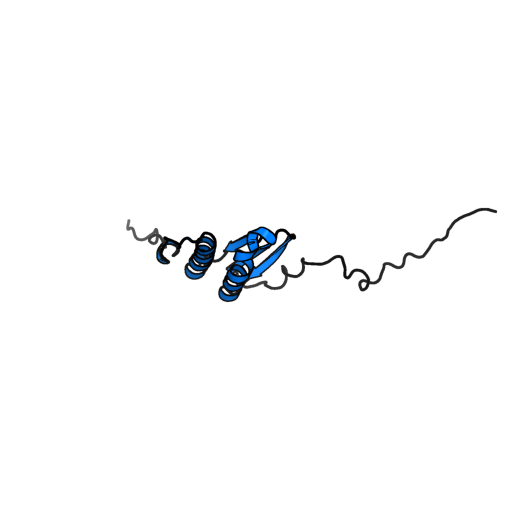0 83.00 79 ASP A O 1
ATOM 641 N N . ASP A 1 80 ? -2.892 -10.343 -8.255 1.00 85.25 80 ASP A N 1
ATOM 642 C CA . ASP A 1 80 ? -3.062 -11.212 -7.098 1.00 85.25 80 ASP A CA 1
ATOM 643 C C . ASP A 1 80 ? -4.127 -10.642 -6.132 1.00 85.25 80 ASP A C 1
ATOM 645 O O . ASP A 1 80 ? -4.007 -9.497 -5.670 1.00 85.25 80 ASP A O 1
ATOM 649 N N . PRO A 1 81 ? -5.195 -11.402 -5.833 1.00 84.31 81 PRO A N 1
ATOM 650 C CA . PRO A 1 81 ? -6.282 -10.920 -4.992 1.00 84.31 81 PRO A CA 1
ATOM 651 C C . PRO A 1 81 ? -5.847 -10.721 -3.541 1.00 84.31 81 PRO A C 1
ATOM 653 O O . PRO A 1 81 ? -6.386 -9.842 -2.871 1.00 84.31 81 PRO A O 1
ATOM 656 N N . ALA A 1 82 ? -4.870 -11.491 -3.045 1.00 87.69 82 ALA A N 1
ATOM 657 C CA . ALA A 1 82 ? -4.396 -11.360 -1.673 1.00 87.69 82 ALA A CA 1
ATOM 658 C C . ALA A 1 82 ? -3.619 -10.055 -1.491 1.00 87.69 82 ALA A C 1
ATOM 660 O O . ALA A 1 82 ? -3.824 -9.362 -0.496 1.00 87.69 82 ALA A O 1
ATOM 661 N N . VAL A 1 83 ? -2.794 -9.677 -2.472 1.00 87.94 83 VAL A N 1
ATOM 662 C CA . VAL A 1 83 ? -2.070 -8.397 -2.451 1.00 87.94 83 VAL A CA 1
ATOM 663 C C . VAL A 1 83 ? -3.027 -7.219 -2.562 1.00 87.94 83 VAL A C 1
ATOM 665 O O . VAL A 1 83 ? -2.932 -6.289 -1.764 1.00 87.94 83 VAL A O 1
ATOM 668 N N . ARG A 1 84 ? -3.978 -7.273 -3.505 1.00 87.25 84 ARG A N 1
ATOM 669 C CA . ARG A 1 84 ? -4.988 -6.218 -3.662 1.00 87.25 84 ARG A CA 1
ATOM 670 C C . ARG A 1 84 ? -5.821 -6.056 -2.402 1.00 87.25 84 ARG A C 1
ATOM 672 O O . ARG A 1 84 ? -5.915 -4.943 -1.901 1.00 87.25 84 ARG A O 1
ATOM 679 N N . LYS A 1 85 ? -6.355 -7.155 -1.854 1.00 88.56 85 LYS A N 1
ATOM 680 C CA . LYS A 1 85 ? -7.113 -7.098 -0.604 1.00 88.56 85 LYS A CA 1
ATOM 681 C C . LYS A 1 85 ? -6.258 -6.529 0.518 1.00 88.56 85 LYS A C 1
ATOM 683 O O . LYS A 1 85 ? -6.745 -5.660 1.217 1.00 88.56 85 LYS A O 1
ATOM 688 N N . ALA A 1 86 ? -5.030 -7.006 0.716 1.00 90.44 86 ALA A N 1
ATOM 689 C CA . ALA A 1 86 ? -4.196 -6.569 1.833 1.00 90.44 86 ALA A CA 1
ATOM 690 C C . ALA A 1 86 ? -3.829 -5.079 1.752 1.00 90.44 86 ALA A C 1
ATOM 692 O O . ALA A 1 86 ? -3.876 -4.397 2.769 1.00 90.44 86 ALA A O 1
ATOM 693 N N . ALA A 1 87 ? -3.513 -4.559 0.562 1.00 88.88 87 ALA A N 1
ATOM 694 C CA . ALA A 1 87 ? -3.257 -3.129 0.377 1.00 88.88 87 ALA A CA 1
ATOM 695 C C . ALA A 1 87 ? -4.505 -2.278 0.685 1.00 88.88 87 ALA A C 1
ATOM 697 O O . ALA A 1 87 ? -4.412 -1.225 1.322 1.00 88.88 87 ALA A O 1
ATOM 698 N N . ASP A 1 88 ? -5.677 -2.759 0.270 1.00 88.06 88 ASP A N 1
ATOM 699 C CA . ASP A 1 88 ? -6.962 -2.118 0.548 1.00 88.06 88 ASP A CA 1
ATOM 700 C C . ASP A 1 88 ? -7.301 -2.190 2.046 1.00 88.06 88 ASP A C 1
ATOM 702 O O . ASP A 1 88 ? -7.615 -1.177 2.652 1.00 88.06 88 ASP A O 1
ATOM 706 N N . ASP A 1 89 ? -7.145 -3.359 2.669 1.00 89.12 89 ASP A N 1
ATOM 707 C CA . ASP A 1 89 ? -7.356 -3.620 4.100 1.00 89.12 89 ASP A CA 1
ATOM 708 C C . ASP A 1 89 ? -6.558 -2.645 4.972 1.00 89.12 89 ASP A C 1
ATOM 710 O O . ASP A 1 89 ? -7.132 -1.989 5.832 1.00 89.12 89 ASP A O 1
ATOM 714 N N . MET A 1 90 ? -5.271 -2.446 4.664 1.00 89.88 90 MET A N 1
ATOM 715 C CA . MET A 1 90 ? -4.428 -1.451 5.340 1.00 89.88 90 MET A CA 1
ATOM 716 C C . MET A 1 90 ? -4.929 -0.018 5.129 1.00 89.88 90 MET A C 1
ATOM 718 O O . MET A 1 90 ? -4.839 0.817 6.026 1.00 89.88 90 MET A O 1
ATOM 722 N N . THR A 1 91 ? -5.449 0.288 3.940 1.00 87.25 91 THR A N 1
ATOM 723 C CA . THR A 1 91 ? -6.004 1.614 3.632 1.00 87.25 91 THR A CA 1
ATOM 724 C C . THR A 1 91 ? -7.272 1.887 4.415 1.00 87.25 91 THR A C 1
ATOM 726 O O . THR A 1 91 ? -7.403 2.974 4.965 1.00 87.25 91 THR A O 1
ATOM 729 N N . TYR A 1 92 ? -8.173 0.912 4.485 1.00 87.12 92 TYR A N 1
ATOM 730 C CA . TYR A 1 92 ? -9.382 0.984 5.295 1.00 87.12 92 TYR A CA 1
ATOM 731 C C . TYR A 1 92 ? -9.042 1.083 6.791 1.00 87.12 92 TYR A C 1
ATOM 733 O O . TYR A 1 92 ? -9.574 1.968 7.462 1.00 87.12 92 TYR A O 1
ATOM 741 N N . ASP A 1 93 ? -8.075 0.293 7.277 1.00 88.56 93 ASP A N 1
ATOM 742 C CA . ASP A 1 93 ? -7.581 0.348 8.662 1.00 88.56 93 ASP A CA 1
ATOM 743 C C . ASP A 1 93 ? -7.081 1.752 9.034 1.00 88.56 93 ASP A C 1
ATOM 745 O O . ASP A 1 93 ? -7.400 2.255 10.112 1.00 88.56 93 ASP A O 1
ATOM 749 N N . LEU A 1 94 ? -6.409 2.450 8.107 1.00 84.62 94 LEU A N 1
ATOM 750 C CA . LEU A 1 94 ? -5.999 3.841 8.326 1.00 84.62 94 LEU A CA 1
ATOM 751 C C . LEU A 1 94 ? -7.190 4.776 8.593 1.00 84.62 94 LEU A C 1
ATOM 753 O O . LEU A 1 94 ? -7.080 5.702 9.396 1.00 84.62 94 LEU A O 1
ATOM 757 N N . TYR A 1 95 ? -8.324 4.552 7.928 1.00 83.44 95 TYR A N 1
ATOM 758 C CA . TYR A 1 95 ? -9.552 5.322 8.144 1.00 83.44 95 TYR A CA 1
ATOM 759 C C . TYR A 1 95 ? -10.380 4.810 9.336 1.00 83.44 95 TYR A C 1
ATOM 761 O O . TYR A 1 95 ? -11.423 5.384 9.649 1.00 83.44 95 TYR A O 1
ATOM 769 N N . GLY A 1 96 ? -9.903 3.779 10.045 1.00 83.94 96 GLY A N 1
ATOM 770 C CA . GLY A 1 96 ? -10.614 3.136 11.152 1.00 83.94 96 GLY A CA 1
ATOM 771 C C . GLY A 1 96 ? -11.794 2.278 10.694 1.00 83.94 96 GLY A C 1
ATOM 772 O O . GLY A 1 96 ? -12.689 1.990 11.490 1.00 83.94 96 GLY A O 1
ATOM 773 N N . GLU A 1 97 ? -11.816 1.902 9.419 1.00 85.88 97 GLU A N 1
ATOM 774 C CA . GLU A 1 97 ? -12.853 1.084 8.808 1.00 85.88 97 GLU A CA 1
ATOM 775 C C . GLU A 1 97 ? -12.289 -0.303 8.493 1.00 85.88 97 GLU A C 1
ATOM 777 O O . GLU A 1 97 ? -11.118 -0.465 8.164 1.00 85.88 97 GLU A O 1
ATOM 782 N N . GLU A 1 98 ? -13.122 -1.333 8.583 1.00 83.19 98 GLU A N 1
ATOM 783 C CA . GLU A 1 98 ? -12.765 -2.649 8.062 1.00 83.19 98 GLU A CA 1
ATOM 784 C C . GLU A 1 98 ? -13.153 -2.726 6.588 1.00 83.19 98 GLU A C 1
ATOM 786 O O . GLU A 1 98 ? -14.220 -2.252 6.193 1.00 83.19 98 GLU A O 1
ATOM 791 N N . ASN A 1 99 ? -12.294 -3.327 5.764 1.00 83.62 99 ASN A N 1
ATOM 792 C CA . ASN A 1 99 ? -12.605 -3.514 4.356 1.00 83.62 99 ASN A CA 1
ATOM 793 C C . ASN A 1 99 ? -13.834 -4.444 4.210 1.00 83.62 99 ASN A C 1
ATOM 795 O O . ASN A 1 99 ? -13.725 -5.638 4.509 1.00 83.62 99 ASN A O 1
ATOM 799 N N . PRO A 1 100 ? -14.988 -3.952 3.709 1.00 83.00 100 PRO A N 1
ATOM 800 C CA . PRO A 1 100 ? -16.206 -4.754 3.595 1.00 83.00 100 PRO A CA 1
ATOM 801 C C . PRO A 1 100 ? -16.145 -5.764 2.439 1.00 83.00 100 PRO A C 1
ATOM 803 O O . PRO A 1 100 ? -17.047 -6.591 2.288 1.00 83.00 100 PRO A O 1
ATOM 806 N N . ARG A 1 101 ? -15.123 -5.682 1.576 1.00 80.19 101 ARG A N 1
ATOM 807 C CA . ARG A 1 101 ? -14.968 -6.551 0.408 1.00 80.19 101 ARG A CA 1
ATOM 808 C C . ARG A 1 101 ? -14.216 -7.831 0.808 1.00 80.19 101 ARG A C 1
ATOM 810 O O . ARG A 1 101 ? -13.047 -7.769 1.205 1.00 80.19 101 ARG A O 1
ATOM 817 N N . PRO A 1 102 ? -14.842 -9.018 0.691 1.00 79.88 102 PRO A N 1
ATOM 818 C CA . PRO A 1 102 ? -14.145 -10.280 0.909 1.00 79.88 102 PRO A CA 1
ATOM 819 C C . PRO A 1 102 ? -13.121 -10.530 -0.205 1.00 79.88 102 PRO A C 1
ATOM 821 O O . PRO A 1 102 ? -13.234 -9.990 -1.305 1.00 79.88 102 PRO A O 1
ATOM 824 N N . LEU A 1 103 ? -12.141 -11.404 0.059 1.00 80.06 103 LEU A N 1
ATOM 825 C CA . LEU A 1 103 ? -11.092 -11.764 -0.908 1.00 80.06 103 LEU A CA 1
ATOM 826 C C . LEU A 1 103 ? -11.667 -12.201 -2.264 1.00 80.06 103 LEU A C 1
ATOM 828 O O . LEU A 1 103 ? -11.108 -11.863 -3.300 1.00 80.06 103 LEU A O 1
ATOM 832 N N . GLU A 1 104 ? -12.802 -12.900 -2.248 1.00 77.19 104 GLU A N 1
ATOM 833 C CA . GLU A 1 104 ? -13.524 -13.396 -3.426 1.00 77.19 104 GLU A CA 1
ATOM 834 C C . GLU A 1 104 ? -13.915 -12.295 -4.418 1.00 77.19 104 GLU A C 1
ATOM 836 O O . GLU A 1 104 ? -13.964 -12.549 -5.618 1.00 77.19 104 GLU A O 1
ATOM 841 N N . ASP A 1 105 ? -14.154 -11.069 -3.946 1.00 81.50 105 ASP A N 1
ATOM 842 C CA . ASP A 1 105 ? -14.497 -9.947 -4.823 1.00 81.50 105 ASP A CA 1
ATOM 843 C C . ASP A 1 105 ? -13.254 -9.319 -5.485 1.00 81.50 105 ASP A C 1
ATOM 845 O O . ASP A 1 105 ? -13.357 -8.710 -6.550 1.00 81.50 105 ASP A O 1
ATOM 849 N N . TYR A 1 106 ? -12.068 -9.536 -4.901 1.00 75.19 106 TYR A N 1
ATOM 850 C CA . TYR A 1 106 ? -10.780 -9.177 -5.502 1.00 75.19 106 TYR A CA 1
ATOM 851 C C . TYR A 1 106 ? -10.251 -10.247 -6.446 1.00 75.19 106 TYR A C 1
ATOM 853 O O . TYR A 1 106 ? -9.371 -9.941 -7.250 1.00 75.19 106 TYR A O 1
ATOM 861 N N . VAL A 1 107 ? -10.748 -11.486 -6.367 1.00 77.81 107 VAL A N 1
ATOM 862 C CA . VAL A 1 107 ? -10.413 -12.509 -7.358 1.00 77.81 107 VAL A CA 1
ATOM 863 C C . VAL A 1 107 ? -10.893 -11.978 -8.706 1.00 77.81 107 VAL A C 1
ATOM 865 O O . VAL A 1 107 ? -12.065 -11.598 -8.821 1.00 77.81 107 VAL A O 1
ATOM 868 N N . PRO A 1 108 ? -10.020 -11.901 -9.729 1.00 65.25 108 PRO A N 1
ATOM 869 C CA . PRO A 1 108 ? -10.482 -11.567 -11.061 1.00 65.25 108 PRO A CA 1
ATOM 870 C C . PRO A 1 108 ? -11.597 -12.554 -11.370 1.00 65.25 108 PRO A C 1
ATOM 872 O O . PRO A 1 108 ? -11.396 -13.769 -11.317 1.00 65.25 108 PRO A O 1
ATOM 875 N N . ARG A 1 109 ? -12.798 -12.038 -11.634 1.00 61.31 109 ARG A N 1
ATOM 876 C CA . ARG A 1 109 ? -13.879 -12.858 -12.161 1.00 61.31 109 ARG A CA 1
ATOM 877 C C . ARG A 1 109 ? -13.324 -13.374 -13.476 1.00 61.31 109 ARG A C 1
ATOM 879 O O . ARG A 1 109 ? -13.328 -12.644 -14.465 1.00 61.31 109 ARG A O 1
ATOM 886 N N . GLN A 1 110 ? -12.757 -14.576 -13.470 1.00 52.84 110 GLN A N 1
ATOM 887 C CA . GLN A 1 110 ? -12.481 -15.325 -14.674 1.00 52.84 110 GLN A CA 1
ATOM 888 C C . GLN A 1 110 ? -13.877 -15.565 -15.231 1.00 52.84 110 GLN A C 1
ATOM 890 O O . GLN A 1 110 ? -14.576 -16.496 -14.839 1.00 52.84 110 GLN A O 1
ATOM 895 N N . GLY A 1 111 ? -14.362 -14.582 -15.996 1.00 47.03 111 GLY A N 1
ATOM 896 C CA . GLY A 1 111 ? -15.630 -14.677 -16.683 1.00 47.03 111 GLY A CA 1
ATOM 897 C C . GLY A 1 111 ? -15.583 -15.984 -17.457 1.00 47.03 111 GLY A C 1
ATOM 898 O O . GLY A 1 111 ? -14.500 -16.331 -17.942 1.00 47.03 111 GLY A O 1
ATOM 899 N N . PRO A 1 112 ? -16.695 -16.734 -17.510 1.00 51.09 112 PRO A N 1
ATOM 900 C CA . PRO A 1 112 ? -16.718 -18.006 -18.208 1.00 51.09 112 PRO A CA 1
ATOM 901 C C . PRO A 1 112 ? -16.074 -17.800 -19.575 1.00 51.09 112 PRO A C 1
ATOM 903 O O . PRO A 1 112 ? -16.505 -16.931 -20.332 1.00 51.09 112 PRO A O 1
ATOM 906 N N . GLU A 1 113 ? -14.975 -18.518 -19.799 1.00 52.06 113 GLU A N 1
ATOM 907 C CA . GLU A 1 113 ? -14.478 -18.973 -21.091 1.00 52.06 113 GLU A CA 1
ATOM 908 C C . GLU A 1 113 ? -15.496 -18.692 -22.204 1.00 52.06 113 GLU A C 1
ATOM 910 O O . GLU A 1 113 ? -16.433 -19.453 -22.457 1.00 52.06 113 GLU A O 1
ATOM 915 N N . ILE A 1 114 ? -15.349 -17.527 -22.838 1.00 54.31 114 ILE A N 1
ATOM 916 C CA . ILE A 1 114 ? -16.170 -17.137 -23.976 1.00 54.31 114 ILE A CA 1
ATOM 917 C C . ILE A 1 114 ? -15.736 -18.066 -25.110 1.00 54.31 114 ILE A C 1
ATOM 919 O O . ILE A 1 114 ? -14.723 -17.822 -25.761 1.00 54.31 114 ILE A O 1
ATOM 923 N N . GLY A 1 115 ? -16.442 -19.180 -25.299 1.00 50.06 115 GLY A N 1
ATOM 924 C CA . GLY A 1 115 ? -16.142 -20.101 -26.395 1.00 50.06 115 GLY A CA 1
ATOM 925 C C . GLY A 1 115 ? -16.777 -21.487 -26.343 1.00 50.06 115 GLY A C 1
ATOM 926 O O . GLY A 1 115 ? -16.699 -22.206 -27.331 1.00 50.06 115 GLY A O 1
ATOM 927 N N . GLY A 1 116 ? -17.431 -21.878 -25.251 1.00 53.09 116 GLY A N 1
ATOM 928 C CA . GLY A 1 116 ? -18.126 -23.164 -25.164 1.00 53.09 116 GLY A CA 1
ATOM 929 C C . GLY A 1 116 ? -19.575 -23.135 -25.656 1.00 53.09 116 GLY A C 1
ATOM 930 O O . GLY A 1 116 ? -20.436 -23.585 -24.915 1.00 53.09 116 GLY A O 1
ATOM 931 N N . GLN A 1 117 ? -19.892 -22.598 -26.842 1.00 59.62 117 GLN A N 1
ATOM 932 C CA . GLN A 1 117 ? -21.253 -22.705 -27.406 1.00 59.62 117 GLN A CA 1
ATOM 933 C C . GLN A 1 117 ? -21.223 -22.989 -28.914 1.00 59.62 117 GLN A C 1
ATOM 935 O O . GLN A 1 117 ? -21.197 -22.092 -29.748 1.00 59.62 117 GLN A O 1
ATOM 940 N N . GLN A 1 118 ? -21.157 -24.292 -29.193 1.00 53.38 118 GLN A N 1
ATOM 941 C CA . GLN A 1 118 ? -21.837 -25.041 -30.254 1.00 53.38 118 GLN A CA 1
ATOM 942 C C . GLN A 1 118 ? -22.519 -24.227 -31.370 1.00 53.38 118 GLN A C 1
ATOM 944 O O . GLN A 1 118 ? -23.539 -23.579 -31.141 1.00 53.38 118 GLN A O 1
ATOM 949 N N . MET A 1 119 ? -22.022 -24.407 -32.597 1.00 54.31 119 MET A N 1
ATOM 950 C CA . MET A 1 119 ? -22.811 -24.397 -33.834 1.00 54.31 119 MET A CA 1
ATOM 951 C C . MET A 1 119 ? -22.157 -25.293 -34.884 1.00 54.31 119 MET A C 1
ATOM 953 O O . MET A 1 119 ? -20.913 -25.424 -34.845 1.00 54.31 119 MET A O 1
#

Sequence (119 aa):
MNPCNNRFPLRPAAREEAGLFYSDDQADRTLGLDRPVGRVSFANGERMEFTAPQDYLRTIREELPTRDVTGFRFETLTDDPAVRKAADDMTYDLYGEENPRPLEDYVPRQGPEIGGQQM

Organism: NCBI:txid742738

Secondary structure (DSSP, 8-state):
----------PPPPGGG-TTS-SSSSSSSS-TTS--SEEEE-TTS-EEEES-HHHHHHHHHHHGGGHHHH--EEEE----HHHHHHHHHHHHHHTT----S-HHHHS------TT----

pLDDT: mean 71.49, std 18.11, range [38.5, 90.69]